Protein AF-A0AAN6Z0Y4-F1 (afdb_monomer_lite)

pLDDT: mean 83.35, std 15.79, range [38.34, 96.81]

Secondary structure (DSSP, 8-state):
--------------------TTSBPPTTS-TTEEEEEHHHHHHTTEEEE--BTTB-SSTTS-TTEEEEEES-SSSSSEEEEEGGG--SEEESS--SSSGGGEEEEE-

Foldseek 3Di:
DDDDDDPDDPPPPDPLPFQPQLHWFDDPPAFQWGWHQCVVLVVQVWHFDQADVVRFRGVSYPNRIGIIWHCAQDPDAKGWGFQVRAPADWDPDASRRNPPRGTIHHD

Sequence (107 aa):
MKLSVVLALPFLHLPLSYAAVGGRCAGTWGPQCICLDSRECERRGGHAAEGTPGDWPCPSDPINVMGCFLQGCAEGNTYCTWREGCTGTPLTNPTCPGGNDYICCRR

Structure (mmCIF, N/CA/C/O backbone):
data_AF-A0AAN6Z0Y4-F1
#
_entry.id   AF-A0AAN6Z0Y4-F1
#
loop_
_atom_site.group_PDB
_atom_site.id
_atom_site.type_symbol
_atom_site.label_atom_id
_atom_site.label_alt_id
_atom_site.label_comp_id
_atom_site.label_asym_id
_atom_site.label_entity_id
_atom_site.label_seq_id
_atom_site.pdbx_PDB_ins_code
_atom_site.Cartn_x
_atom_site.Cartn_y
_atom_site.Cartn_z
_atom_site.occupancy
_atom_site.B_iso_or_equiv
_atom_site.auth_seq_id
_atom_site.auth_comp_id
_atom_site.auth_asym_id
_atom_site.auth_atom_id
_atom_site.pdbx_PDB_model_num
ATOM 1 N N . MET A 1 1 ? 37.794 -35.911 -38.867 1.00 38.34 1 MET A N 1
ATOM 2 C CA . MET A 1 1 ? 37.145 -35.696 -37.556 1.00 38.34 1 MET A CA 1
ATOM 3 C C . MET A 1 1 ? 37.241 -34.213 -37.224 1.00 38.34 1 MET A C 1
ATOM 5 O O . MET A 1 1 ? 38.351 -33.719 -37.098 1.00 38.34 1 MET A O 1
ATOM 9 N N . LYS A 1 2 ? 36.122 -33.479 -37.191 1.00 42.22 2 LYS A N 1
ATOM 10 C CA . LYS A 1 2 ? 36.076 -32.073 -36.751 1.00 42.22 2 LYS A CA 1
ATOM 11 C C . LYS A 1 2 ? 35.258 -32.029 -35.464 1.00 42.22 2 LYS A C 1
ATOM 13 O O . LYS A 1 2 ? 34.071 -32.333 -35.495 1.00 42.22 2 LYS A O 1
ATOM 18 N N . LEU A 1 3 ? 35.919 -31.727 -34.350 1.00 45.91 3 LEU A N 1
ATOM 19 C CA . LEU A 1 3 ? 35.282 -31.516 -33.055 1.00 45.91 3 LEU A CA 1
ATOM 20 C C . LEU A 1 3 ? 34.803 -30.057 -33.019 1.00 45.91 3 LEU A C 1
ATOM 22 O O . LEU A 1 3 ? 35.616 -29.147 -32.880 1.00 45.91 3 LEU A O 1
ATOM 26 N N . SER A 1 4 ? 33.504 -29.824 -33.201 1.00 53.28 4 SER A N 1
ATOM 27 C CA . SER A 1 4 ? 32.907 -28.512 -32.930 1.00 53.28 4 SER A CA 1
ATOM 28 C C . SER A 1 4 ? 32.575 -28.436 -31.445 1.00 53.28 4 SER A C 1
ATOM 30 O O . SER A 1 4 ? 31.658 -29.105 -30.973 1.00 53.28 4 SER A O 1
ATOM 32 N N . VAL A 1 5 ? 33.346 -27.640 -30.706 1.00 56.25 5 VAL A N 1
ATOM 33 C CA . VAL A 1 5 ? 33.072 -27.306 -29.306 1.00 56.25 5 VAL A CA 1
ATOM 34 C C . VAL A 1 5 ? 31.918 -26.306 -29.286 1.00 56.25 5 VAL A C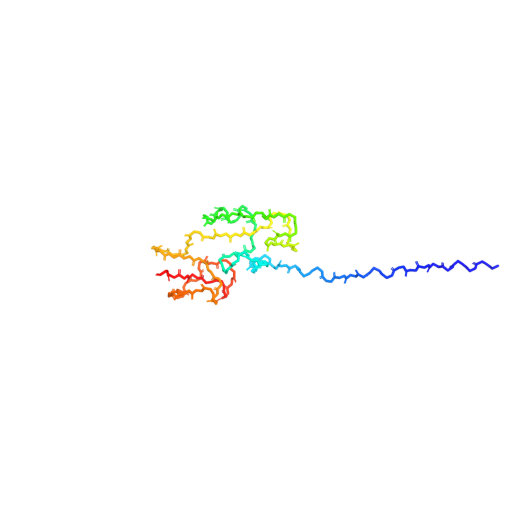 1
ATOM 36 O O . VAL A 1 5 ? 32.075 -25.156 -29.687 1.00 56.25 5 VAL A O 1
ATOM 39 N N . VAL A 1 6 ? 30.741 -26.758 -28.858 1.00 60.16 6 VAL A N 1
ATOM 40 C CA . VAL A 1 6 ? 29.586 -25.889 -28.613 1.00 60.16 6 VAL A CA 1
ATOM 41 C C . VAL A 1 6 ? 29.775 -25.264 -27.232 1.00 60.16 6 VAL A C 1
ATOM 43 O O . VAL A 1 6 ? 29.650 -25.945 -26.216 1.00 60.16 6 VAL A O 1
ATOM 46 N N . LEU A 1 7 ? 30.123 -23.976 -27.194 1.00 56.44 7 LEU A N 1
ATOM 47 C CA . LEU A 1 7 ? 30.158 -23.185 -25.964 1.00 56.44 7 LEU A CA 1
ATOM 48 C C . LEU A 1 7 ? 28.710 -22.989 -25.480 1.00 56.44 7 LEU A C 1
ATOM 50 O O . LEU A 1 7 ? 27.988 -22.129 -25.981 1.00 56.44 7 LEU A O 1
ATOM 54 N N . ALA A 1 8 ? 28.258 -23.815 -24.539 1.00 60.78 8 ALA A N 1
ATOM 55 C CA . ALA A 1 8 ? 26.986 -23.608 -23.861 1.00 60.78 8 ALA A CA 1
ATOM 56 C C . ALA A 1 8 ? 27.154 -22.468 -22.843 1.00 60.78 8 ALA A C 1
ATOM 58 O O . ALA A 1 8 ? 27.785 -22.657 -21.804 1.00 60.78 8 ALA A O 1
ATOM 59 N N . LEU A 1 9 ? 26.626 -21.276 -23.145 1.00 60.97 9 LEU A N 1
ATOM 60 C CA . LEU A 1 9 ? 26.481 -20.221 -22.139 1.00 60.97 9 LEU A CA 1
ATOM 61 C C . LEU A 1 9 ? 25.493 -20.709 -21.066 1.00 60.97 9 LEU A C 1
ATOM 63 O O . LEU A 1 9 ? 24.341 -20.993 -21.408 1.00 60.97 9 LEU A O 1
ATOM 67 N N . PRO A 1 10 ? 25.882 -20.790 -19.780 1.00 57.06 10 PRO A N 1
ATOM 68 C CA . PRO A 1 10 ? 24.918 -21.023 -18.724 1.00 57.06 10 PRO A CA 1
ATOM 69 C C . PRO A 1 10 ? 24.090 -19.745 -18.586 1.00 57.06 10 PRO A C 1
ATOM 71 O O . PRO A 1 10 ? 24.582 -18.716 -18.123 1.00 57.06 10 PRO A O 1
ATOM 74 N N . PHE A 1 11 ? 22.834 -19.789 -19.028 1.00 59.19 11 PHE A N 1
ATOM 75 C CA . PHE A 1 11 ? 21.853 -18.768 -18.682 1.00 59.19 11 PHE A CA 1
ATOM 76 C C . PHE A 1 11 ? 21.749 -18.734 -17.153 1.00 59.19 11 PHE A C 1
ATOM 78 O O . PHE A 1 11 ? 21.119 -19.608 -16.561 1.00 59.19 11 PHE A O 1
ATOM 85 N N . LEU A 1 12 ? 22.370 -17.745 -16.504 1.00 52.34 12 LEU A N 1
ATOM 86 C CA . LEU A 1 12 ? 22.104 -17.443 -15.101 1.00 52.34 12 LEU A CA 1
ATOM 87 C C . LEU A 1 12 ? 20.618 -17.083 -14.986 1.00 52.34 12 LEU A C 1
ATOM 89 O O . LEU A 1 12 ? 20.204 -15.975 -15.318 1.00 52.34 12 LEU A O 1
ATOM 93 N N . HIS A 1 13 ? 19.803 -18.038 -14.552 1.00 50.94 13 HIS A N 1
ATOM 94 C CA . HIS A 1 13 ? 18.436 -17.783 -14.127 1.00 50.94 13 HIS A CA 1
ATOM 95 C C . HIS A 1 13 ? 18.531 -17.130 -12.751 1.00 50.94 13 HIS A C 1
ATOM 97 O O . HIS A 1 13 ? 18.527 -17.817 -11.730 1.00 50.94 13 HIS A O 1
ATOM 103 N N . LEU A 1 14 ? 18.693 -15.802 -12.711 1.00 54.56 14 LEU A N 1
ATOM 104 C CA . LEU A 1 14 ? 18.405 -15.082 -11.478 1.00 54.56 14 LEU A CA 1
ATOM 105 C C . LEU A 1 14 ? 16.941 -15.373 -11.134 1.00 54.56 14 LEU A C 1
ATOM 107 O O . LEU A 1 14 ? 16.088 -15.220 -12.014 1.00 54.56 14 LEU A O 1
ATOM 111 N N . PRO A 1 15 ? 16.630 -15.816 -9.905 1.00 43.81 15 PRO A N 1
ATOM 112 C CA . PRO A 1 15 ? 15.248 -15.941 -9.494 1.00 43.81 15 PRO A CA 1
ATOM 113 C C . PRO A 1 15 ? 14.637 -14.543 -9.577 1.00 43.81 15 PRO A C 1
ATOM 115 O O . PRO A 1 15 ? 14.980 -13.653 -8.801 1.00 43.81 15 PRO A O 1
ATOM 118 N N . LEU A 1 16 ? 13.765 -14.339 -10.565 1.00 50.06 16 LEU A N 1
ATOM 119 C CA . LEU A 1 16 ? 12.809 -13.244 -10.552 1.00 50.06 16 LEU A CA 1
ATOM 120 C C . LEU A 1 16 ? 11.931 -13.506 -9.334 1.00 50.06 16 LEU A C 1
ATOM 122 O O . LEU A 1 16 ? 11.029 -14.342 -9.375 1.00 50.06 16 LEU A O 1
ATOM 126 N N . SER A 1 17 ? 12.276 -12.876 -8.216 1.00 49.94 17 SER A N 1
ATOM 127 C CA . SER A 1 17 ? 11.472 -12.878 -7.004 1.00 49.94 17 SER A CA 1
ATOM 128 C C . SER A 1 17 ? 10.171 -12.160 -7.330 1.00 49.94 17 SER A C 1
ATOM 130 O O . SER A 1 17 ? 10.094 -10.951 -7.136 1.00 49.94 17 SER A O 1
ATOM 132 N N . TYR A 1 18 ? 9.190 -12.873 -7.891 1.00 50.31 18 TYR A N 1
ATOM 133 C CA . TYR A 1 18 ? 7.829 -12.377 -8.058 1.00 50.31 18 TYR A CA 1
ATOM 134 C C . TYR A 1 18 ? 7.381 -11.850 -6.694 1.00 50.31 18 TYR A C 1
ATOM 136 O O . TYR A 1 18 ? 7.282 -12.613 -5.729 1.00 50.31 18 TYR A O 1
ATOM 144 N N . ALA A 1 19 ? 7.157 -10.538 -6.596 1.00 56.56 19 ALA A N 1
ATOM 145 C CA . ALA A 1 19 ? 6.245 -10.041 -5.591 1.00 56.56 19 ALA A CA 1
ATOM 146 C C . ALA A 1 19 ? 4.947 -10.801 -5.880 1.00 56.56 19 ALA A C 1
ATOM 148 O O . ALA A 1 19 ? 4.541 -10.949 -7.026 1.00 56.56 19 ALA A O 1
ATOM 149 N N . ALA A 1 20 ? 4.433 -11.517 -4.890 1.00 68.38 20 ALA A 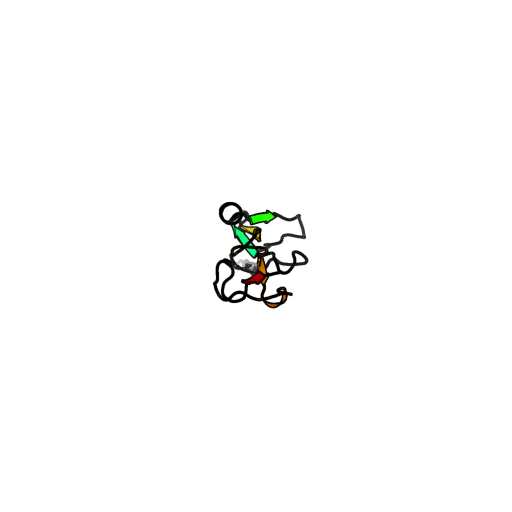N 1
ATOM 150 C CA . ALA A 1 20 ? 3.199 -12.248 -5.099 1.00 68.38 20 ALA A CA 1
ATOM 151 C C . ALA A 1 20 ? 2.095 -11.197 -5.147 1.00 68.38 20 ALA A C 1
ATOM 153 O O . ALA A 1 20 ? 2.032 -10.388 -4.226 1.00 68.38 20 ALA A O 1
ATOM 154 N N . VAL A 1 21 ? 1.229 -11.194 -6.160 1.00 83.56 21 VAL A N 1
ATOM 155 C CA . VAL A 1 21 ? -0.023 -10.420 -6.119 1.00 83.56 21 VAL A CA 1
ATOM 156 C C . VAL A 1 21 ? -0.676 -10.591 -4.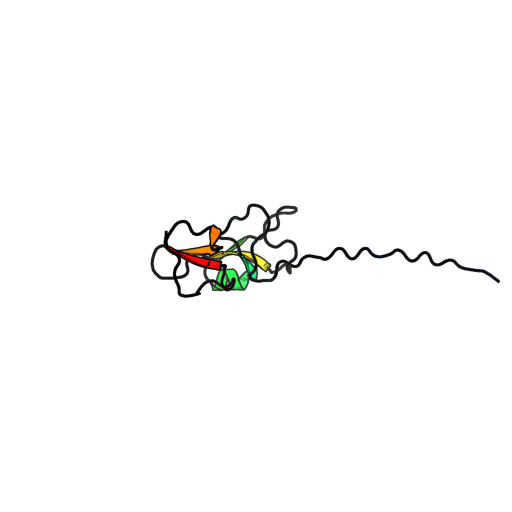738 1.00 83.56 21 VAL A C 1
ATOM 158 O O . VAL A 1 21 ? -0.837 -11.712 -4.253 1.00 83.56 21 VAL A O 1
ATOM 161 N N . GLY A 1 22 ? -1.011 -9.480 -4.083 1.00 87.31 22 GLY A N 1
ATOM 162 C CA . GLY A 1 22 ? -1.412 -9.422 -2.671 1.00 87.31 22 GLY A CA 1
ATOM 163 C C . GLY A 1 22 ? -0.256 -9.201 -1.681 1.00 87.31 22 GLY A C 1
ATOM 164 O O . GLY A 1 22 ? -0.475 -9.157 -0.472 1.00 87.31 22 GLY A O 1
ATOM 165 N N . GLY A 1 23 ? 0.972 -9.061 -2.170 1.00 90.88 23 GLY A N 1
ATOM 166 C CA . GLY A 1 23 ? 2.196 -8.850 -1.406 1.00 90.88 23 GLY A CA 1
ATOM 167 C C . GLY A 1 23 ? 2.535 -7.377 -1.212 1.00 90.88 23 GLY A C 1
ATOM 168 O O . GLY A 1 23 ? 1.897 -6.479 -1.759 1.00 90.88 23 GLY A O 1
ATOM 169 N N . ARG A 1 24 ? 3.544 -7.109 -0.383 1.00 92.56 24 ARG A N 1
ATOM 170 C CA . ARG A 1 24 ? 3.971 -5.742 -0.072 1.00 92.56 24 ARG A CA 1
ATOM 171 C C . ARG A 1 24 ? 4.654 -5.101 -1.276 1.00 92.56 24 ARG A C 1
ATOM 173 O O . ARG A 1 24 ? 5.443 -5.760 -1.948 1.00 92.56 24 ARG A O 1
ATOM 180 N N . CYS A 1 25 ? 4.426 -3.804 -1.466 1.00 94.31 25 CYS A N 1
ATOM 181 C CA . CYS A 1 25 ? 5.226 -3.023 -2.402 1.00 94.31 25 CYS A CA 1
ATOM 182 C C . CYS A 1 25 ? 6.706 -2.969 -1.984 1.00 94.31 25 CYS A C 1
ATOM 184 O O . CYS A 1 25 ? 7.048 -2.926 -0.800 1.00 94.31 25 CYS A O 1
ATOM 186 N N . ALA A 1 26 ? 7.599 -2.950 -2.962 1.00 92.00 26 ALA A N 1
ATOM 187 C CA . ALA A 1 26 ? 9.026 -2.784 -2.742 1.00 92.00 26 ALA A CA 1
ATOM 188 C C . ALA A 1 26 ? 9.373 -1.356 -2.270 1.00 92.00 26 ALA A C 1
ATOM 190 O O . ALA A 1 26 ? 8.535 -0.458 -2.274 1.00 92.00 26 ALA A O 1
ATOM 191 N N . GLY A 1 27 ? 10.631 -1.136 -1.881 1.00 88.94 27 GLY A N 1
ATOM 192 C CA . GLY A 1 27 ? 11.196 0.207 -1.715 1.00 88.94 27 GLY A CA 1
ATOM 193 C C . GLY A 1 27 ? 10.517 1.083 -0.654 1.00 88.94 27 GLY A C 1
ATOM 194 O O . GLY A 1 27 ? 10.240 0.647 0.463 1.00 88.94 27 GLY A O 1
ATOM 195 N N . THR A 1 28 ? 10.310 2.356 -0.995 1.00 90.19 28 THR A N 1
ATOM 196 C CA . THR A 1 28 ? 9.856 3.429 -0.088 1.00 90.19 28 THR A CA 1
ATOM 197 C C . THR A 1 28 ? 8.351 3.700 -0.153 1.00 90.19 28 THR A C 1
ATOM 199 O O . THR A 1 28 ? 7.875 4.660 0.449 1.00 90.19 28 THR A O 1
ATOM 202 N N . TRP A 1 29 ? 7.580 2.836 -0.817 1.00 94.25 29 TRP A N 1
ATOM 203 C CA . TRP A 1 29 ? 6.135 2.992 -1.044 1.00 94.25 29 TRP A CA 1
ATOM 204 C C . TRP A 1 29 ? 5.272 2.895 0.229 1.00 94.25 29 TRP A C 1
ATOM 206 O O . TRP A 1 29 ? 4.067 3.147 0.203 1.00 94.25 29 TRP A O 1
ATOM 216 N N . GLY A 1 30 ? 5.892 2.582 1.368 1.00 94.19 30 GLY A N 1
ATOM 217 C CA . GLY A 1 30 ? 5.276 2.636 2.689 1.00 94.19 30 GLY A CA 1
ATOM 218 C C . GLY A 1 30 ? 4.406 1.420 3.029 1.00 94.19 30 GLY A C 1
ATOM 219 O O . GLY A 1 30 ? 4.107 0.575 2.183 1.00 94.19 30 GLY A O 1
ATOM 220 N N . PRO A 1 31 ? 3.975 1.305 4.297 1.00 94.75 31 PRO A N 1
ATOM 221 C CA . PRO A 1 31 ? 3.266 0.125 4.788 1.00 94.75 31 PRO A CA 1
ATOM 222 C C . PRO A 1 31 ? 1.798 0.065 4.345 1.00 94.75 31 PRO A C 1
ATOM 224 O O . PRO A 1 31 ? 1.125 -0.925 4.593 1.00 94.75 31 PRO A O 1
ATOM 227 N N . GLN A 1 32 ? 1.272 1.097 3.690 1.00 95.25 32 GLN A N 1
ATOM 228 C CA . GLN A 1 32 ? -0.093 1.079 3.157 1.00 95.25 32 GLN A CA 1
ATOM 229 C C . GLN A 1 32 ? -0.163 0.474 1.753 1.00 95.25 32 GLN A C 1
ATOM 231 O O . GLN A 1 32 ? -1.247 0.105 1.311 1.00 95.25 32 GLN A O 1
ATOM 236 N N . CYS A 1 33 ? 0.977 0.341 1.073 1.00 96.31 33 CYS A N 1
ATOM 237 C CA . CYS A 1 33 ? 1.037 -0.128 -0.302 1.00 96.31 33 CYS A CA 1
ATOM 238 C C . CYS A 1 33 ? 1.010 -1.664 -0.387 1.00 96.31 33 CYS A C 1
ATOM 240 O O . CYS A 1 33 ? 1.777 -2.365 0.287 1.00 96.31 33 CYS A O 1
ATOM 242 N N . ILE A 1 34 ? 0.140 -2.179 -1.255 1.00 95.62 34 ILE A N 1
ATOM 243 C CA . ILE A 1 34 ? 0.013 -3.598 -1.612 1.00 95.62 34 ILE A CA 1
ATOM 244 C C . ILE A 1 34 ? 0.015 -3.767 -3.134 1.00 95.62 34 ILE A C 1
ATOM 246 O O . ILE A 1 34 ? -0.565 -2.951 -3.840 1.00 95.62 34 ILE A O 1
ATOM 250 N N . CYS A 1 35 ? 0.628 -4.828 -3.646 1.00 94.88 35 CYS A N 1
ATOM 251 C CA . CYS A 1 35 ? 0.617 -5.148 -5.069 1.00 94.88 35 CYS A CA 1
ATOM 252 C C . CYS A 1 35 ? -0.711 -5.782 -5.478 1.00 94.88 35 CYS A C 1
ATOM 254 O O . CYS A 1 35 ? -1.042 -6.875 -5.021 1.00 94.88 35 CYS A O 1
ATOM 256 N N . LEU A 1 36 ? -1.483 -5.107 -6.330 1.00 94.56 36 LEU A N 1
ATOM 257 C CA . LEU A 1 36 ? -2.755 -5.601 -6.869 1.00 94.56 36 LEU A CA 1
ATOM 258 C C . LEU A 1 36 ? -2.889 -5.251 -8.346 1.00 94.56 36 LEU A C 1
ATOM 260 O O . LEU A 1 36 ? -2.310 -4.273 -8.813 1.00 94.56 36 LEU A O 1
ATOM 264 N N . ASP A 1 37 ? -3.715 -6.018 -9.059 1.00 94.69 37 ASP A N 1
ATOM 265 C CA . ASP A 1 37 ? -4.215 -5.591 -10.365 1.00 94.69 37 ASP A CA 1
ATOM 266 C C . ASP A 1 37 ? -4.838 -4.186 -10.254 1.00 94.69 37 ASP A C 1
ATOM 268 O O . ASP A 1 37 ? -5.601 -3.909 -9.323 1.00 94.69 37 ASP A O 1
ATOM 272 N N . SER A 1 38 ? -4.501 -3.293 -11.183 1.00 94.88 38 SER A N 1
ATOM 273 C CA . SER A 1 38 ? -4.903 -1.886 -11.131 1.00 94.88 38 SER A CA 1
ATOM 274 C C . SER A 1 38 ? -6.421 -1.708 -11.149 1.00 94.88 38 SER A C 1
ATOM 276 O O . SER A 1 38 ? -6.953 -0.902 -10.384 1.00 94.88 38 SER A O 1
ATOM 278 N N . ARG A 1 39 ? -7.146 -2.523 -11.925 1.00 95.50 39 ARG A N 1
ATOM 279 C CA . ARG A 1 39 ? -8.615 -2.484 -11.969 1.00 95.50 39 ARG A CA 1
ATOM 280 C C . ARG A 1 39 ? -9.214 -3.013 -10.679 1.00 95.50 39 ARG A C 1
ATOM 282 O O . ARG A 1 39 ? -10.217 -2.486 -10.206 1.00 95.50 39 ARG A O 1
ATOM 289 N N . GLU A 1 40 ? -8.615 -4.047 -10.096 1.00 94.00 40 GLU A N 1
ATOM 290 C CA . GLU A 1 40 ? -9.043 -4.559 -8.795 1.00 94.00 40 GLU A CA 1
ATOM 291 C C . GLU A 1 40 ? -8.805 -3.538 -7.675 1.00 94.00 40 GLU A C 1
ATOM 293 O O . GLU A 1 40 ? -9.651 -3.395 -6.788 1.00 94.00 40 GLU A O 1
ATOM 298 N N . CYS A 1 41 ? -7.695 -2.796 -7.728 1.00 95.12 41 CYS A N 1
ATOM 299 C CA . CYS A 1 41 ? -7.424 -1.695 -6.810 1.00 95.12 41 CYS A CA 1
ATOM 300 C C . CYS A 1 41 ? -8.524 -0.627 -6.890 1.00 95.12 41 CYS A C 1
ATOM 302 O O . CYS A 1 41 ? -9.143 -0.293 -5.878 1.00 95.12 41 CYS A O 1
ATOM 304 N N . GLU A 1 42 ? -8.829 -0.151 -8.099 1.00 94.81 42 GLU A N 1
ATOM 305 C CA . GLU A 1 42 ? -9.870 0.852 -8.345 1.00 94.81 42 GLU A CA 1
ATOM 306 C C . GLU A 1 42 ? -11.264 0.352 -7.944 1.00 94.81 42 GLU A C 1
ATOM 308 O O . GLU A 1 42 ? -12.017 1.067 -7.281 1.00 94.81 42 GLU A O 1
ATOM 313 N N . ARG A 1 43 ? -11.604 -0.905 -8.263 1.00 93.94 43 ARG A N 1
ATOM 314 C CA . ARG A 1 43 ? -12.888 -1.525 -7.889 1.00 93.94 43 ARG A CA 1
ATOM 315 C C . ARG A 1 43 ? -13.093 -1.562 -6.373 1.00 93.94 43 ARG A C 1
ATOM 317 O O . ARG A 1 43 ? -14.228 -1.514 -5.901 1.00 93.94 43 ARG A O 1
ATOM 324 N N . ARG A 1 44 ? -12.007 -1.650 -5.604 1.00 91.44 44 ARG A N 1
ATOM 325 C CA . ARG A 1 44 ? -12.017 -1.597 -4.134 1.00 91.44 44 ARG A CA 1
ATOM 326 C C . ARG A 1 44 ? -12.000 -0.170 -3.576 1.00 91.44 44 ARG A C 1
ATOM 328 O O . ARG A 1 44 ? -11.909 -0.009 -2.363 1.00 91.44 44 ARG A O 1
ATOM 335 N N . GLY A 1 45 ? -12.081 0.851 -4.429 1.00 91.75 45 GLY A N 1
ATOM 336 C CA . GLY A 1 45 ? -11.982 2.257 -4.033 1.00 91.75 45 GLY A CA 1
ATOM 337 C C . GLY A 1 45 ? -10.560 2.680 -3.658 1.00 91.75 45 GLY A C 1
ATOM 338 O O . GLY A 1 45 ? -10.381 3.634 -2.904 1.00 91.75 45 GLY A O 1
ATOM 339 N N . GLY A 1 46 ? -9.548 1.944 -4.121 1.00 94.00 46 GLY A N 1
ATOM 340 C CA . GLY A 1 46 ? -8.143 2.286 -3.948 1.00 94.00 46 GLY A CA 1
ATOM 341 C C . GLY A 1 46 ? -7.593 3.166 -5.066 1.00 94.00 46 GLY A C 1
ATOM 342 O O . GLY A 1 46 ? -8.230 3.383 -6.095 1.00 94.00 46 GLY A O 1
ATOM 343 N N . HIS A 1 47 ? -6.374 3.651 -4.855 1.00 96.12 47 HIS A N 1
ATOM 344 C CA . HIS A 1 47 ? -5.574 4.349 -5.853 1.00 96.12 47 HIS A CA 1
ATOM 345 C C . HIS A 1 47 ? -4.433 3.446 -6.330 1.00 96.12 47 HIS A C 1
ATOM 347 O O . HIS A 1 47 ? -3.590 3.049 -5.521 1.00 96.12 47 HIS A O 1
ATOM 353 N N . ALA A 1 48 ? -4.424 3.126 -7.627 1.00 96.12 48 ALA A N 1
ATOM 354 C CA . ALA A 1 48 ? -3.325 2.419 -8.270 1.00 96.12 48 ALA A CA 1
ATOM 355 C C . ALA A 1 48 ? -2.193 3.399 -8.614 1.00 96.12 48 ALA A C 1
ATOM 357 O O . ALA A 1 48 ? -2.427 4.459 -9.195 1.00 96.12 48 ALA A O 1
ATOM 358 N N . ALA A 1 49 ? -0.968 3.026 -8.267 1.00 95.19 49 ALA A N 1
ATOM 359 C CA . ALA A 1 49 ? 0.250 3.777 -8.490 1.00 95.1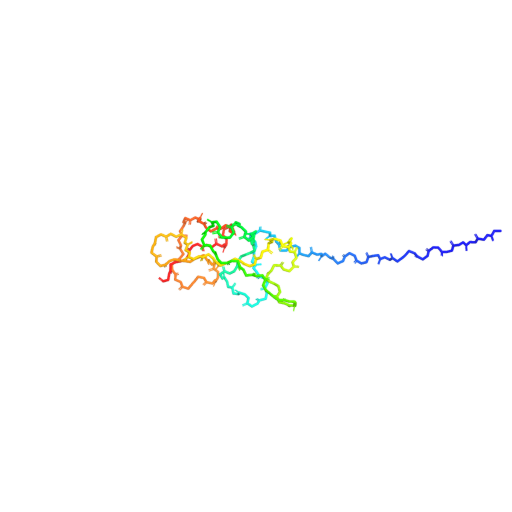9 49 ALA A CA 1
ATOM 360 C C . ALA A 1 49 ? 1.237 2.904 -9.269 1.00 95.19 49 ALA A C 1
ATOM 362 O O . ALA A 1 49 ? 1.720 1.888 -8.768 1.00 95.19 49 ALA A O 1
ATOM 363 N N . GLU A 1 50 ? 1.518 3.307 -10.505 1.00 91.75 50 GLU A N 1
ATOM 364 C CA . GLU A 1 50 ? 2.398 2.568 -11.410 1.00 91.75 50 GLU A CA 1
ATOM 365 C C . GLU A 1 50 ? 3.858 2.613 -10.951 1.00 91.75 50 GLU A C 1
ATOM 367 O O . GLU A 1 50 ? 4.531 1.593 -10.995 1.00 91.75 50 GLU A O 1
ATOM 372 N N . GLY A 1 51 ? 4.330 3.762 -10.457 1.00 89.56 51 GLY A N 1
ATOM 373 C CA . GLY A 1 51 ? 5.743 4.007 -10.155 1.00 89.56 51 GLY A CA 1
ATOM 374 C C . GLY A 1 51 ? 6.501 4.633 -11.320 1.00 89.56 51 GLY A C 1
ATOM 375 O O . GLY A 1 51 ? 5.905 5.241 -12.208 1.00 89.56 51 GLY A O 1
ATOM 376 N N . THR A 1 52 ? 7.829 4.527 -11.296 1.00 89.25 52 THR A N 1
ATOM 377 C CA . THR A 1 52 ? 8.705 5.016 -12.377 1.00 89.25 52 THR A CA 1
ATOM 378 C C . THR A 1 52 ? 9.867 4.050 -12.629 1.00 89.25 52 THR A C 1
ATOM 380 O O . THR A 1 52 ? 10.164 3.221 -11.767 1.00 89.25 52 THR A O 1
ATOM 383 N N . PRO A 1 53 ? 10.568 4.129 -13.780 1.00 88.25 53 PRO A N 1
ATOM 384 C CA . PRO A 1 53 ? 11.725 3.276 -14.046 1.00 88.25 53 PRO A CA 1
ATOM 385 C C . PRO A 1 53 ? 12.770 3.333 -12.923 1.00 88.25 53 PRO A C 1
ATOM 387 O O . PRO A 1 53 ? 13.361 4.378 -12.666 1.00 88.25 53 PRO A O 1
ATOM 390 N N . GLY A 1 54 ? 13.011 2.189 -12.275 1.00 86.25 54 GLY A N 1
ATOM 391 C CA . GLY A 1 54 ? 13.934 2.065 -11.138 1.00 86.25 54 GLY A CA 1
ATOM 392 C C . GLY A 1 54 ? 13.280 2.209 -9.758 1.00 86.25 54 GLY A C 1
ATOM 393 O O . GLY A 1 54 ? 13.912 1.862 -8.765 1.00 86.25 54 GLY A O 1
ATOM 394 N N . ASP A 1 55 ? 12.019 2.634 -9.703 1.00 90.00 55 ASP A N 1
ATOM 395 C CA . ASP A 1 55 ? 11.189 2.707 -8.499 1.00 90.00 55 ASP A CA 1
ATOM 396 C C . ASP A 1 55 ? 9.774 2.200 -8.814 1.00 90.00 55 ASP A C 1
ATOM 398 O O . ASP A 1 55 ? 8.785 2.937 -8.834 1.00 90.00 55 ASP A O 1
ATOM 402 N N . TRP A 1 56 ? 9.705 0.914 -9.155 1.00 91.38 56 TRP A N 1
ATOM 403 C CA . TRP A 1 56 ? 8.444 0.219 -9.371 1.00 91.38 56 TRP A CA 1
ATOM 404 C C . TRP A 1 56 ? 7.966 -0.370 -8.034 1.00 91.38 56 TRP A C 1
ATOM 406 O O . TRP A 1 56 ? 8.733 -1.102 -7.403 1.00 91.38 56 TRP A O 1
ATOM 416 N N . PRO A 1 57 ? 6.719 -0.116 -7.600 1.00 94.00 57 PRO A N 1
ATOM 417 C CA . PRO A 1 57 ? 6.176 -0.680 -6.367 1.00 94.00 57 PRO A CA 1
ATOM 418 C C . PRO A 1 57 ? 6.067 -2.204 -6.441 1.00 94.00 57 PRO A C 1
ATOM 420 O O . PRO A 1 57 ? 6.295 -2.879 -5.441 1.00 94.00 57 PRO A O 1
ATOM 423 N N . CYS A 1 58 ? 5.769 -2.747 -7.624 1.00 92.88 58 CYS A N 1
ATOM 424 C CA . CYS A 1 58 ? 5.580 -4.179 -7.868 1.00 92.88 58 CYS A CA 1
ATOM 425 C C . CYS A 1 58 ? 6.508 -4.641 -9.005 1.00 92.88 58 CYS A C 1
ATOM 427 O O . CYS A 1 58 ? 6.052 -4.983 -10.092 1.00 92.88 58 CYS A O 1
ATOM 429 N N . PRO A 1 59 ? 7.840 -4.595 -8.796 1.00 84.69 59 PRO A N 1
ATOM 430 C CA . PRO A 1 59 ? 8.839 -4.682 -9.869 1.00 84.69 59 PRO A CA 1
ATOM 431 C C . PRO A 1 59 ? 8.909 -6.052 -10.550 1.00 84.69 59 PRO A C 1
ATOM 433 O O . PRO A 1 59 ? 9.469 -6.171 -11.638 1.00 84.69 59 PRO A O 1
ATOM 436 N N . SER A 1 60 ? 8.381 -7.082 -9.897 1.00 80.56 60 SER A N 1
ATOM 437 C CA . SER A 1 60 ? 8.440 -8.460 -10.374 1.00 80.56 60 SER A CA 1
ATOM 438 C C . SER A 1 60 ? 7.067 -9.021 -10.728 1.00 80.56 60 SER A C 1
ATOM 440 O O . SER A 1 60 ? 6.962 -10.211 -11.006 1.00 80.56 60 SER A O 1
ATOM 442 N N . ASP A 1 61 ? 6.020 -8.203 -10.668 1.00 80.12 61 ASP A N 1
ATOM 443 C CA . ASP A 1 61 ? 4.665 -8.607 -11.010 1.00 80.12 61 ASP A CA 1
ATOM 444 C C . ASP A 1 61 ? 4.338 -8.317 -12.493 1.00 80.12 61 ASP A C 1
ATOM 446 O O . ASP A 1 61 ? 5.056 -7.568 -13.163 1.00 80.12 61 ASP A O 1
ATOM 450 N N . PRO A 1 62 ? 3.255 -8.905 -13.042 1.00 81.50 62 PRO A N 1
ATOM 451 C CA . PRO A 1 62 ? 2.724 -8.532 -14.353 1.00 81.50 62 PRO A CA 1
ATOM 452 C C . PRO A 1 62 ? 2.452 -7.025 -14.489 1.00 81.50 62 PRO A C 1
ATOM 454 O O . PRO A 1 62 ? 2.112 -6.362 -13.520 1.00 81.50 62 PRO A O 1
ATOM 457 N N . ILE A 1 63 ? 2.499 -6.493 -15.716 1.00 82.94 63 ILE A N 1
ATOM 458 C CA . ILE A 1 63 ? 2.367 -5.044 -15.993 1.00 82.94 63 ILE A CA 1
ATOM 459 C C . ILE A 1 63 ? 1.065 -4.402 -15.479 1.00 82.94 63 ILE A C 1
ATOM 461 O O . ILE A 1 63 ? 1.008 -3.203 -15.229 1.00 82.94 63 ILE A O 1
ATOM 465 N N . ASN A 1 64 ? -0.004 -5.185 -15.343 1.00 87.81 64 ASN A N 1
ATOM 466 C CA . ASN A 1 64 ? -1.285 -4.726 -14.811 1.00 87.81 64 ASN A CA 1
ATOM 467 C C . ASN A 1 64 ? -1.329 -4.703 -13.278 1.00 87.81 64 ASN A C 1
ATOM 469 O O . ASN A 1 64 ? -2.302 -4.207 -12.718 1.00 87.81 64 ASN A O 1
ATOM 473 N N . VAL A 1 65 ? -0.310 -5.231 -12.604 1.00 92.44 65 VAL A N 1
ATOM 474 C CA . VAL A 1 65 ? -0.185 -5.234 -11.151 1.00 92.44 65 VAL A CA 1
ATOM 475 C C . VAL A 1 65 ? 0.699 -4.069 -10.730 1.00 92.44 65 VAL A C 1
ATOM 477 O O . VAL A 1 65 ? 1.852 -3.945 -11.131 1.00 92.44 65 VAL A O 1
ATOM 480 N N . MET A 1 66 ? 0.125 -3.199 -9.914 1.00 94.06 66 MET A N 1
ATOM 481 C CA . MET A 1 66 ? 0.706 -1.929 -9.502 1.00 94.06 66 MET A CA 1
ATOM 482 C C . MET A 1 66 ? 0.605 -1.785 -7.984 1.00 94.06 66 MET A C 1
ATOM 484 O O . MET A 1 66 ? -0.072 -2.569 -7.309 1.00 94.06 66 MET A O 1
ATOM 488 N N . GLY A 1 67 ? 1.262 -0.763 -7.434 1.00 96.00 67 GLY A N 1
ATOM 489 C CA . GLY A 1 67 ? 1.074 -0.412 -6.033 1.00 96.00 67 GLY A CA 1
ATOM 490 C C . GLY A 1 67 ? -0.353 0.076 -5.815 1.00 96.00 67 GLY A C 1
ATOM 491 O O . GLY A 1 67 ? -0.848 0.895 -6.576 1.00 96.00 67 GLY A O 1
ATOM 492 N N . CYS A 1 68 ? -1.035 -0.422 -4.795 1.00 96.81 68 CYS A N 1
ATOM 493 C CA . CYS A 1 68 ? -2.402 -0.040 -4.475 1.00 96.81 68 CYS A CA 1
ATOM 494 C C . CYS A 1 68 ? -2.487 0.541 -3.066 1.00 96.81 68 CYS A C 1
ATOM 496 O O . CYS A 1 68 ? -1.991 -0.052 -2.106 1.00 96.81 68 CYS A O 1
ATOM 498 N N . PHE A 1 69 ? -3.178 1.673 -2.946 1.00 96.19 69 PHE A N 1
ATOM 499 C CA . PHE A 1 69 ? -3.478 2.338 -1.681 1.00 96.19 69 PHE A CA 1
ATOM 500 C C . PHE A 1 69 ? -4.989 2.364 -1.456 1.00 96.19 69 PHE A C 1
ATOM 502 O O . PHE A 1 69 ? -5.711 3.108 -2.120 1.00 96.19 69 PHE A O 1
ATOM 509 N N . LEU A 1 70 ? -5.485 1.548 -0.526 1.00 94.12 70 LEU A N 1
ATOM 510 C CA . LEU A 1 70 ? -6.917 1.459 -0.225 1.00 94.12 70 LEU A CA 1
ATOM 511 C C . LEU A 1 70 ? -7.356 2.594 0.710 1.00 94.12 70 LEU A C 1
ATOM 513 O O . LEU A 1 70 ? -6.741 2.818 1.752 1.00 94.12 70 LEU A O 1
ATOM 517 N N . GLN A 1 71 ? -8.450 3.280 0.364 1.00 86.75 71 GLN A N 1
ATOM 518 C CA . GLN A 1 71 ? -8.944 4.448 1.112 1.00 86.75 71 GLN A CA 1
ATOM 519 C C . GLN A 1 71 ? -9.687 4.111 2.416 1.00 86.75 71 GLN A C 1
ATOM 521 O O . GLN A 1 71 ? -10.006 5.010 3.188 1.00 86.75 71 GLN A O 1
ATOM 526 N N . GLY A 1 72 ? -9.959 2.832 2.679 1.00 87.50 72 GLY A N 1
ATOM 527 C CA . GLY A 1 72 ? -10.630 2.385 3.894 1.00 87.50 72 GLY A CA 1
ATOM 528 C C . GLY A 1 72 ? -10.916 0.890 3.879 1.00 87.50 72 GLY A C 1
ATOM 529 O O . GLY A 1 72 ? -10.753 0.217 2.863 1.00 87.50 72 GLY A O 1
ATOM 530 N N . CYS A 1 73 ? -11.317 0.362 5.031 1.00 89.81 73 CYS A N 1
ATOM 531 C CA . CYS A 1 73 ? -11.567 -1.071 5.211 1.00 89.81 73 CYS A CA 1
ATOM 532 C C . CYS A 1 73 ? -12.702 -1.391 6.192 1.00 89.81 73 CYS A C 1
ATOM 534 O O . CYS A 1 73 ? -13.142 -2.536 6.276 1.00 89.81 73 CYS A O 1
ATOM 536 N N . ALA A 1 74 ? -13.204 -0.392 6.909 1.00 85.75 74 ALA A N 1
ATOM 537 C CA . ALA A 1 74 ? -14.430 -0.443 7.691 1.00 85.75 74 ALA A CA 1
ATOM 538 C C . ALA A 1 74 ? -15.012 0.975 7.801 1.00 85.75 74 ALA A C 1
ATOM 540 O O . ALA A 1 74 ? -14.400 1.946 7.349 1.00 85.75 74 ALA A O 1
ATOM 541 N N . GLU A 1 75 ? -16.179 1.105 8.429 1.00 84.31 75 GLU A N 1
ATOM 542 C CA . GLU A 1 75 ? -16.758 2.416 8.716 1.00 84.31 75 GLU A CA 1
ATOM 543 C C . GLU A 1 75 ? -15.837 3.284 9.594 1.00 84.31 75 GLU A C 1
ATOM 545 O O . GLU A 1 75 ? -15.124 2.805 10.491 1.00 84.31 75 GLU A O 1
ATOM 550 N N . GLY A 1 76 ? -15.893 4.593 9.341 1.00 86.25 76 GLY A N 1
ATOM 551 C CA . GLY A 1 76 ? -15.091 5.601 10.023 1.00 86.25 76 GLY A CA 1
ATOM 552 C C . GLY A 1 76 ? -13.683 5.759 9.444 1.00 86.25 76 GLY A C 1
ATOM 553 O O . GLY A 1 76 ? -13.400 5.388 8.308 1.00 86.25 76 GLY A O 1
ATOM 554 N N . ASN A 1 77 ? -12.791 6.349 10.239 1.00 91.19 77 ASN A N 1
ATOM 555 C CA . ASN A 1 77 ? -11.432 6.687 9.820 1.00 91.19 77 ASN A CA 1
ATOM 556 C C . ASN A 1 77 ? -10.502 5.462 9.899 1.00 91.19 77 ASN A C 1
ATOM 558 O O . ASN A 1 77 ? -9.796 5.258 10.892 1.00 91.19 77 ASN A O 1
ATOM 562 N N . THR A 1 78 ? -10.558 4.612 8.874 1.00 93.06 78 THR A N 1
ATOM 563 C CA . THR A 1 78 ? -9.773 3.374 8.779 1.00 93.06 78 THR A CA 1
ATOM 564 C C . THR A 1 78 ? -8.928 3.338 7.515 1.00 93.06 78 THR A C 1
ATOM 566 O O . THR A 1 78 ? -9.207 4.046 6.554 1.00 93.06 78 THR A O 1
ATOM 569 N N . TYR A 1 79 ? -7.878 2.525 7.518 1.00 92.56 79 TYR A N 1
ATOM 570 C CA . TYR A 1 79 ? -6.998 2.329 6.371 1.00 92.56 79 TYR A CA 1
ATOM 571 C C . TYR A 1 79 ? -6.425 0.912 6.378 1.00 92.56 79 TYR A C 1
ATOM 573 O O . TYR A 1 79 ? -6.209 0.329 7.444 1.00 92.56 79 TYR A O 1
ATOM 581 N N . CYS A 1 80 ? -6.173 0.355 5.192 1.00 94.44 80 CYS A N 1
ATOM 582 C CA . CYS A 1 80 ? -5.415 -0.885 5.090 1.00 94.44 80 CYS A CA 1
ATOM 583 C C . CYS A 1 80 ? -3.922 -0.592 5.216 1.00 94.44 80 CYS A C 1
ATOM 585 O O . CYS A 1 80 ? -3.397 0.343 4.610 1.00 94.44 80 CYS A O 1
ATOM 587 N N . THR A 1 81 ? -3.236 -1.394 6.016 1.00 95.12 81 THR A N 1
ATOM 588 C CA . THR A 1 81 ? -1.796 -1.282 6.221 1.00 95.12 81 THR A CA 1
ATOM 589 C C . THR A 1 81 ? -1.236 -2.632 6.607 1.00 95.12 81 THR A C 1
ATOM 591 O O . THR A 1 81 ? -1.904 -3.444 7.248 1.00 95.12 81 THR A O 1
ATOM 594 N N . TRP A 1 82 ? 0.023 -2.863 6.273 1.00 94.50 82 TRP A N 1
ATOM 595 C CA . TRP A 1 82 ? 0.760 -3.959 6.861 1.00 94.50 82 TRP A CA 1
ATOM 596 C C . TRP A 1 82 ? 0.858 -3.774 8.374 1.00 94.50 82 TRP A C 1
ATOM 598 O O . TRP A 1 82 ? 0.942 -2.642 8.862 1.00 94.50 82 TRP A O 1
ATOM 608 N N . ARG A 1 83 ? 0.788 -4.887 9.106 1.00 93.44 83 ARG A N 1
ATOM 609 C CA . ARG A 1 83 ? 0.582 -4.942 10.556 1.00 93.44 83 ARG A CA 1
ATOM 610 C C . ARG A 1 83 ? 1.550 -4.055 11.329 1.00 93.44 83 ARG A C 1
ATOM 612 O O . ARG A 1 83 ? 1.122 -3.358 12.242 1.00 93.44 83 ARG A O 1
ATOM 619 N N . GLU A 1 84 ? 2.822 -4.039 10.951 1.00 93.31 84 GLU A N 1
ATOM 620 C CA . GLU A 1 84 ? 3.852 -3.220 11.598 1.00 93.31 84 GLU A CA 1
ATOM 621 C C . GLU A 1 84 ? 3.711 -1.710 11.338 1.00 93.31 84 GLU A C 1
ATOM 623 O O . GLU A 1 84 ? 4.266 -0.909 12.082 1.00 93.31 84 GLU A O 1
ATOM 628 N N . GLY A 1 85 ? 2.959 -1.311 10.310 1.00 94.25 85 GLY A N 1
ATOM 629 C CA . GLY A 1 85 ? 2.647 0.087 10.012 1.00 94.25 85 GLY A CA 1
ATOM 630 C C . GLY A 1 85 ? 1.360 0.606 10.656 1.00 94.25 85 GLY A C 1
ATOM 631 O O . GLY A 1 85 ? 1.047 1.786 10.504 1.00 94.25 85 GLY A O 1
ATOM 632 N N . CYS A 1 86 ? 0.599 -0.238 11.362 1.00 94.31 86 CYS A N 1
ATOM 633 C CA . CYS A 1 86 ? -0.586 0.207 12.090 1.00 94.31 86 CYS A CA 1
ATOM 634 C C . CYS A 1 86 ? -0.171 0.924 13.379 1.00 94.31 86 CYS A C 1
ATOM 636 O O . CYS A 1 86 ? 0.305 0.301 14.324 1.00 94.31 86 CYS A O 1
ATOM 638 N N . THR A 1 87 ? -0.372 2.239 13.423 1.00 94.00 87 THR A N 1
ATOM 639 C CA . THR A 1 87 ? -0.061 3.068 14.602 1.00 94.00 87 THR A CA 1
ATOM 640 C C . THR A 1 87 ? -1.235 3.231 15.568 1.00 94.00 87 THR A C 1
ATOM 642 O O . THR A 1 87 ? -1.045 3.732 16.673 1.00 94.00 87 THR A O 1
ATOM 645 N N . GLY A 1 88 ? -2.440 2.832 15.156 1.00 91.88 88 GLY A N 1
ATOM 646 C CA . GLY A 1 88 ? -3.654 2.923 15.961 1.00 91.88 88 GLY A CA 1
ATOM 647 C C . GLY A 1 88 ? -4.194 1.549 16.352 1.00 91.88 88 GLY A C 1
ATOM 648 O O . GLY A 1 88 ? -3.443 0.664 16.757 1.00 91.88 88 GLY A O 1
ATOM 649 N N . THR A 1 89 ? -5.512 1.363 16.261 1.00 93.62 89 THR A N 1
ATOM 650 C CA . THR A 1 89 ? -6.150 0.106 16.693 1.00 93.62 89 THR A CA 1
ATOM 651 C C . THR A 1 89 ? -6.324 -0.860 15.516 1.00 93.62 89 THR A C 1
ATOM 653 O O . THR A 1 89 ? -7.050 -0.524 14.575 1.00 93.62 89 THR A O 1
ATOM 656 N N . PRO A 1 90 ? -5.730 -2.067 15.555 1.00 92.88 90 PRO A N 1
ATOM 657 C CA . PRO A 1 90 ? -5.987 -3.097 14.555 1.00 92.88 90 PRO A CA 1
ATOM 658 C C . PRO A 1 90 ? -7.417 -3.636 14.698 1.00 92.88 90 PRO A C 1
ATOM 660 O O . PRO A 1 90 ? -7.877 -3.932 15.801 1.00 92.88 90 PRO A O 1
ATOM 663 N N . LEU A 1 91 ? -8.128 -3.773 13.580 1.00 90.56 91 LEU A N 1
ATOM 664 C CA . LEU A 1 91 ? -9.473 -4.343 13.530 1.00 90.56 91 LEU A CA 1
ATOM 665 C C . LEU A 1 91 ? -9.406 -5.822 13.123 1.00 90.56 91 LEU A C 1
ATOM 667 O O . LEU A 1 91 ? -8.613 -6.213 12.271 1.00 90.56 91 LEU A O 1
ATOM 671 N N . THR A 1 92 ? -10.252 -6.650 13.737 1.00 74.75 92 THR A N 1
ATOM 672 C CA . THR A 1 92 ? -10.245 -8.117 13.589 1.00 74.75 92 THR A CA 1
ATOM 673 C C . THR A 1 92 ? -10.906 -8.636 12.312 1.00 74.75 92 THR A C 1
ATOM 675 O O . THR A 1 92 ? -10.744 -9.812 11.999 1.00 74.75 92 THR A O 1
ATOM 678 N N . ASN A 1 93 ? -11.648 -7.802 11.575 1.00 63.25 93 ASN A N 1
ATOM 679 C CA . ASN A 1 93 ? -12.335 -8.227 10.354 1.00 63.25 93 ASN A CA 1
ATOM 680 C C . ASN A 1 93 ? -11.445 -7.986 9.114 1.00 63.25 93 ASN A C 1
ATOM 682 O O . ASN A 1 93 ? -11.121 -6.827 8.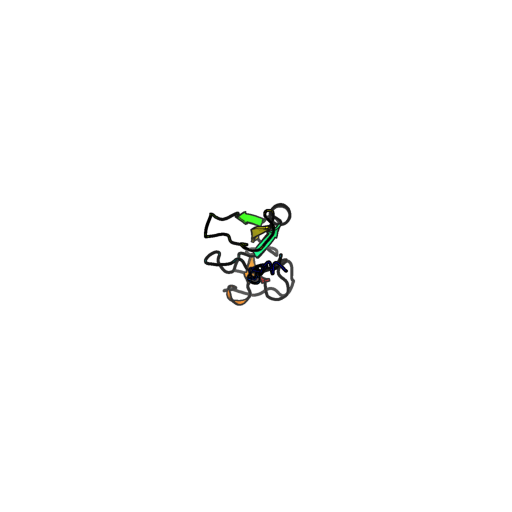829 1.00 63.25 93 ASN A O 1
ATOM 686 N N . PRO A 1 94 ? -11.021 -9.033 8.380 1.00 63.31 94 PRO A N 1
ATOM 687 C CA . PRO A 1 94 ? -10.137 -8.874 7.232 1.00 63.31 94 PRO A CA 1
ATOM 688 C C . PRO A 1 94 ? -10.912 -8.390 5.998 1.00 63.31 94 PRO A C 1
ATOM 690 O O . PRO A 1 94 ? -11.387 -9.178 5.187 1.00 63.31 94 PRO A O 1
ATOM 693 N N . THR A 1 95 ? -11.003 -7.073 5.823 1.00 79.75 95 THR A N 1
ATOM 694 C CA . THR A 1 95 ? -11.470 -6.466 4.558 1.00 79.75 95 THR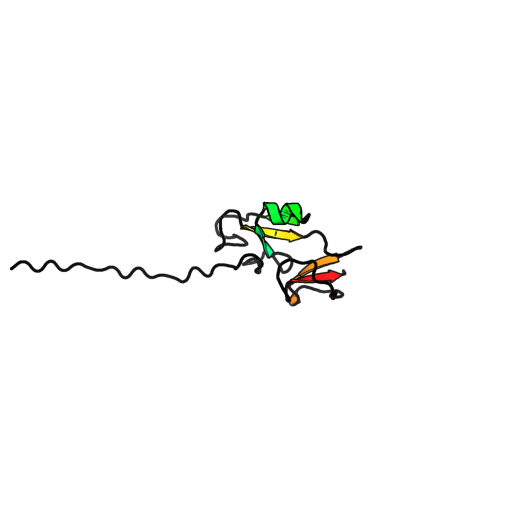 A CA 1
ATOM 695 C C . THR A 1 95 ? -10.322 -6.284 3.552 1.00 79.75 95 THR A C 1
ATOM 697 O O . THR A 1 95 ? -10.538 -6.174 2.344 1.00 79.75 95 THR A O 1
ATOM 700 N N . CYS A 1 96 ? -9.081 -6.246 4.042 1.00 90.69 96 CYS A N 1
ATOM 701 C CA . CYS A 1 96 ? -7.897 -5.926 3.252 1.00 90.69 96 CYS A CA 1
ATOM 702 C C . CYS A 1 96 ? -7.359 -7.174 2.502 1.00 90.69 96 CYS A C 1
ATOM 704 O O . CYS A 1 96 ? -7.276 -8.251 3.087 1.00 90.69 96 CYS A O 1
ATOM 706 N N . PRO A 1 97 ? -6.979 -7.066 1.213 1.00 87.88 97 PRO A N 1
ATOM 707 C CA . PRO A 1 97 ? -6.720 -8.216 0.331 1.00 87.88 97 PRO A CA 1
ATOM 708 C C . PRO A 1 97 ? -5.327 -8.878 0.441 1.00 87.88 97 PRO A C 1
ATOM 710 O O . PRO A 1 97 ? -5.002 -9.712 -0.397 1.00 87.88 97 PRO A O 1
ATOM 713 N N . GLY A 1 98 ? -4.505 -8.546 1.443 1.00 80.38 98 GLY A N 1
ATOM 714 C CA . GLY A 1 98 ? -3.111 -9.021 1.570 1.00 80.38 98 GLY A CA 1
ATOM 715 C C . GLY A 1 98 ? -2.889 -10.110 2.619 1.00 80.38 98 GLY A C 1
ATOM 716 O O . GLY A 1 98 ? -1.817 -10.203 3.214 1.00 80.38 98 GLY A O 1
ATOM 717 N N . GLY A 1 99 ? -3.919 -10.911 2.895 1.00 78.69 99 GLY A N 1
ATOM 718 C CA . GLY A 1 99 ? -3.856 -11.975 3.897 1.00 78.69 99 GLY A CA 1
ATOM 719 C C . GLY A 1 99 ? -3.744 -11.455 5.336 1.00 78.69 99 GLY A C 1
ATOM 720 O O . GLY A 1 99 ? -4.175 -10.351 5.653 1.00 78.69 99 GLY A O 1
ATOM 721 N N . ASN A 1 100 ? -3.183 -12.275 6.230 1.00 77.62 100 ASN A N 1
ATOM 722 C CA . ASN A 1 100 ? -3.241 -12.046 7.683 1.00 77.62 100 ASN A CA 1
ATOM 723 C C . ASN A 1 100 ? -2.425 -10.842 8.180 1.00 77.62 100 ASN A C 1
ATOM 725 O O . ASN A 1 100 ? -2.672 -10.351 9.287 1.00 77.62 100 ASN A O 1
ATOM 729 N N . ASP A 1 101 ? -1.447 -10.388 7.398 1.00 89.12 101 ASP A N 1
ATOM 730 C CA . ASP A 1 101 ? -0.523 -9.329 7.805 1.00 89.12 101 ASP A CA 1
ATOM 731 C C . ASP A 1 101 ? -0.827 -7.978 7.161 1.00 89.12 101 ASP A C 1
ATOM 733 O O . ASP A 1 101 ? -0.316 -6.970 7.639 1.00 89.12 101 ASP A O 1
ATOM 737 N N . TYR A 1 102 ? -1.702 -7.924 6.154 1.00 93.06 102 TYR A N 1
ATOM 738 C CA . TYR A 1 102 ? -2.249 -6.676 5.629 1.00 93.06 102 TYR A CA 1
ATOM 739 C C . TYR A 1 102 ? -3.635 -6.452 6.230 1.00 93.06 102 TYR A C 1
ATOM 741 O O . TYR A 1 102 ? -4.629 -7.043 5.813 1.00 93.06 102 TYR A O 1
ATOM 749 N N . ILE A 1 103 ? -3.683 -5.630 7.271 1.00 93.00 103 ILE A N 1
ATOM 750 C CA . ILE A 1 103 ? -4.815 -5.526 8.187 1.00 93.00 103 ILE A CA 1
ATOM 751 C C . ILE A 1 103 ? -5.559 -4.207 8.023 1.00 93.00 103 ILE A C 1
ATOM 753 O O . ILE A 1 103 ? -5.039 -3.227 7.488 1.00 93.00 103 ILE A O 1
ATOM 757 N N . CYS A 1 104 ? -6.778 -4.170 8.555 1.00 93.94 104 CYS A N 1
ATOM 758 C CA . CYS A 1 104 ? -7.521 -2.933 8.715 1.00 93.94 104 CYS A CA 1
ATOM 759 C C . CYS A 1 104 ? -7.103 -2.235 10.016 1.00 93.94 104 CYS A C 1
ATOM 761 O O . CYS A 1 104 ? -7.181 -2.831 11.089 1.00 93.94 104 CYS A O 1
ATOM 763 N N . CYS A 1 105 ? -6.666 -0.980 9.934 1.00 93.69 105 CYS A N 1
ATOM 764 C CA . CYS A 1 105 ? -6.216 -0.183 11.072 1.00 93.69 105 CYS A CA 1
ATOM 765 C C . CYS A 1 105 ? -7.088 1.063 11.230 1.00 93.69 105 CYS A C 1
ATOM 767 O O . CYS A 1 105 ? -7.404 1.746 10.253 1.00 93.69 105 CYS A O 1
ATOM 769 N N . ARG A 1 106 ? -7.476 1.379 12.465 1.00 93.50 106 ARG A N 1
ATOM 770 C CA . ARG A 1 106 ? -8.162 2.627 12.810 1.00 93.50 106 ARG A CA 1
ATOM 771 C C . ARG A 1 106 ? -7.142 3.669 13.257 1.00 93.50 106 ARG A C 1
ATOM 773 O O . ARG A 1 106 ? -6.290 3.340 14.080 1.00 93.50 106 ARG A O 1
ATOM 780 N N . ARG A 1 107 ? -7.239 4.879 12.693 1.00 90.75 107 ARG A N 1
ATOM 781 C CA . ARG A 1 107 ? -6.454 6.055 13.109 1.00 90.75 107 ARG A CA 1
ATOM 782 C C . ARG A 1 107 ? -6.728 6.413 14.566 1.00 90.75 107 ARG A C 1
ATOM 784 O O . ARG A 1 107 ? -7.898 6.268 14.987 1.00 90.75 107 ARG A O 1
#

Organism: NCBI:txid2587402

Radius of gyration: 19.38 Å; chains: 1; bounding box: 54×42×54 Å